Protein AF-A0A5C7Q646-F1 (afdb_monomer)

Solvent-accessible surface area (backbone atoms only — not comparable to full-atom values): 5768 Å² total; per-residue (Å²): 136,84,83,74,83,80,69,63,38,64,39,92,86,77,66,51,76,37,68,73,86,55,80,44,42,91,85,67,54,36,31,75,44,55,24,71,50,44,43,68,48,26,40,46,46,92,85,68,86,47,72,46,76,34,80,94,55,92,49,78,74,57,31,74,38,68,23,46,30,41,69,72,34,79,94,75,52,30,26,38,34,41,61,100,60,38,28,39,28,34,60,68,80,79,120

Foldseek 3Di:
DDDDPQPWDADPVPRDTHRPPDQADPPFRKHKDQLLQKDFAWWADPVRPGTHGCVPPDCVVVNRDIFTWTDPDPVVQWTWTDDPTITIIHGNPPD

Sequence (95 aa):
MSNEPTNNVSCEHCGAIGKPAFRRCPLCHAQEVEGHRLEFIAWIHRDGSGVTPMAGKDTSVIERQVYGLQCLSITQGTWIASAFNSYVVRLKDSA

Secondary structure (DSSP, 8-state):
-------PEEPTTT--EE-TT-SS-TTT--EEEEGGGEEEEEEEPTTSS-EEE-TTS--TTGGGSEEEEEEEETTTTEEEEESSSEEEEEETT--

Mean predicted aligned error: 7.91 Å

Nearest PDB structures (foldseek):
  7mo5-assembly1_B  TM=7.311E-01  e=4.449E+00  Rattus norvegicus
  7r7j-assembly1_A  TM=3.206E-01  e=7.587E-01  Escherichia coli K-12
  2n2e-assembly1_A  TM=2.831E-01  e=3.969E+00  Lactococcus lactis subsp. lactis

pLDDT: mean 84.3, std 15.16, range [39.22, 98.0]

Structure (mmCIF, N/CA/C/O backbone):
data_AF-A0A5C7Q646-F1
#
_entry.id   AF-A0A5C7Q646-F1
#
loop_
_atom_site.group_PDB
_atom_site.id
_atom_site.type_symbol
_atom_site.label_atom_id
_atom_site.label_alt_id
_atom_site.label_comp_id
_atom_site.label_asym_id
_atom_site.label_entity_id
_atom_site.label_seq_id
_atom_site.pdbx_PDB_ins_code
_atom_site.Cartn_x
_atom_site.Cartn_y
_atom_site.Cartn_z
_atom_site.occupancy
_atom_site.B_iso_or_equiv
_atom_site.auth_seq_id
_atom_site.auth_comp_id
_atom_site.auth_asym_id
_atom_site.auth_atom_id
_atom_site.pdbx_PDB_model_num
ATOM 1 N N . MET A 1 1 ? -10.527 2.949 -47.183 1.00 41.25 1 MET A N 1
ATOM 2 C CA . MET A 1 1 ? -10.506 2.143 -45.944 1.00 41.25 1 MET A CA 1
ATOM 3 C C . MET A 1 1 ? -9.235 2.518 -45.205 1.00 41.25 1 MET A C 1
ATOM 5 O O . MET A 1 1 ? -8.159 2.112 -45.616 1.00 41.25 1 MET A O 1
ATOM 9 N N . SER A 1 2 ? -9.338 3.432 -44.246 1.00 39.41 2 SER A N 1
ATOM 10 C CA . SER A 1 2 ? -8.214 3.931 -43.452 1.00 39.41 2 SER A CA 1
ATOM 11 C C . SER A 1 2 ? -7.847 2.893 -42.391 1.00 39.41 2 SER A C 1
ATOM 13 O O . SER A 1 2 ? -8.653 2.5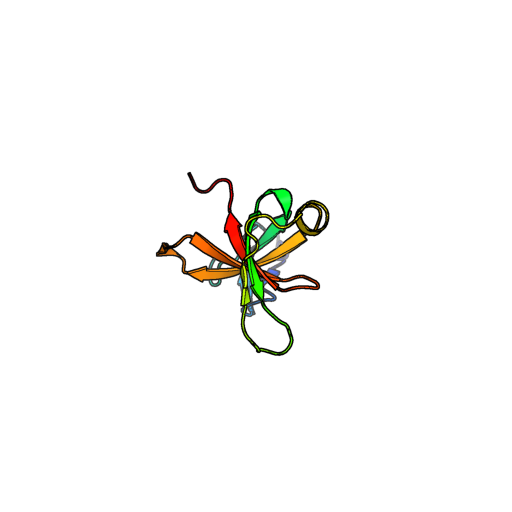97 -41.515 1.00 39.41 2 SER A O 1
ATOM 15 N N . ASN A 1 3 ? -6.643 2.330 -42.490 1.00 49.00 3 ASN A N 1
ATOM 16 C CA . ASN A 1 3 ? -6.052 1.514 -41.435 1.00 49.00 3 ASN A CA 1
ATOM 17 C C . ASN A 1 3 ? -5.580 2.456 -40.319 1.00 49.00 3 ASN A C 1
ATOM 19 O O . ASN A 1 3 ? -4.504 3.043 -40.426 1.00 49.00 3 ASN A O 1
ATOM 23 N N . GLU A 1 4 ? -6.387 2.639 -39.273 1.00 57.34 4 GLU A N 1
ATOM 24 C CA . GLU A 1 4 ? -5.887 3.216 -38.024 1.00 57.34 4 GLU A CA 1
ATOM 25 C C . GLU A 1 4 ? -4.888 2.232 -37.395 1.00 57.34 4 GLU A C 1
ATOM 27 O O . GLU A 1 4 ? -5.208 1.046 -37.261 1.00 57.34 4 GLU A O 1
ATOM 32 N N . PRO A 1 5 ? -3.680 2.670 -37.000 1.00 51.03 5 PRO A N 1
ATOM 33 C CA . PRO A 1 5 ? -2.785 1.825 -36.231 1.00 51.03 5 PRO A CA 1
ATOM 34 C C . PRO A 1 5 ? -3.441 1.565 -34.874 1.00 51.03 5 PRO A C 1
ATOM 36 O O . PRO A 1 5 ? -3.577 2.463 -34.043 1.00 51.03 5 PRO A O 1
A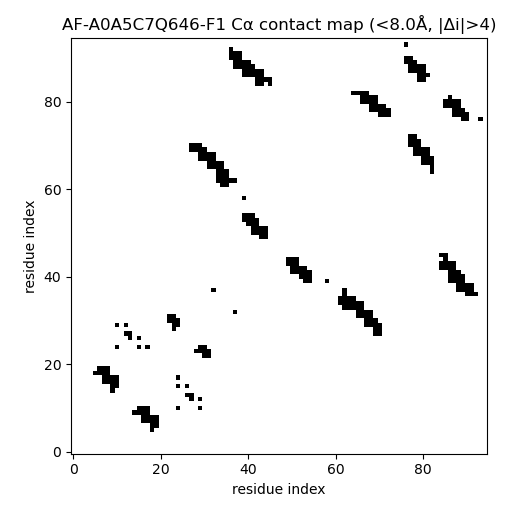TOM 39 N N . THR A 1 6 ? -3.874 0.328 -34.638 1.00 56.34 6 THR A N 1
ATOM 40 C CA . THR A 1 6 ? -4.303 -0.122 -33.315 1.00 56.34 6 THR A CA 1
ATOM 41 C C . THR A 1 6 ? -3.073 -0.161 -32.412 1.00 56.34 6 THR A C 1
ATOM 43 O O . THR A 1 6 ? -2.423 -1.200 -32.289 1.00 56.34 6 THR A O 1
ATOM 46 N N . ASN A 1 7 ? -2.717 0.982 -31.817 1.00 62.06 7 ASN A N 1
ATOM 47 C CA . ASN A 1 7 ? -1.721 1.080 -30.751 1.00 62.06 7 ASN A CA 1
ATOM 48 C C . ASN A 1 7 ? -2.280 0.380 -29.512 1.00 62.06 7 ASN A C 1
ATOM 50 O O . ASN A 1 7 ? -2.809 1.002 -28.593 1.00 62.06 7 ASN A O 1
ATOM 54 N N . ASN A 1 8 ? -2.232 -0.944 -29.538 1.00 67.25 8 ASN A N 1
ATOM 55 C CA . ASN A 1 8 ? -2.580 -1.772 -28.407 1.00 67.25 8 ASN A CA 1
ATOM 56 C C . ASN A 1 8 ? -1.522 -1.575 -27.318 1.00 67.25 8 ASN A C 1
ATOM 58 O O . ASN A 1 8 ? -0.324 -1.605 -27.595 1.00 67.25 8 ASN A O 1
ATOM 62 N N . VAL A 1 9 ? -1.972 -1.390 -26.081 1.00 69.81 9 VAL A N 1
ATOM 63 C CA . VAL A 1 9 ? -1.099 -1.250 -24.914 1.00 69.81 9 VAL A CA 1
ATOM 64 C C . VAL A 1 9 ? -1.138 -2.562 -24.146 1.00 69.81 9 VAL A C 1
ATOM 66 O O . VAL A 1 9 ? -2.214 -3.094 -23.864 1.00 69.81 9 VAL A O 1
ATOM 69 N N . SER A 1 10 ? 0.040 -3.098 -23.835 1.00 74.94 10 SER A N 1
ATOM 70 C CA . SER A 1 10 ? 0.173 -4.266 -22.968 1.00 74.94 10 SER A CA 1
ATOM 71 C C . SER A 1 10 ? 0.184 -3.820 -21.512 1.00 74.94 10 SER A C 1
ATOM 73 O O . SER A 1 10 ? 0.914 -2.903 -21.145 1.00 74.94 10 SER A O 1
ATOM 75 N N . CYS A 1 11 ? -0.596 -4.481 -20.664 1.00 73.62 11 CYS A N 1
ATOM 76 C CA . CYS A 1 11 ? -0.485 -4.323 -19.223 1.00 73.62 11 CYS A CA 1
ATOM 77 C C . CYS A 1 11 ? 0.823 -4.958 -18.741 1.00 73.62 11 CYS A C 1
ATOM 79 O O . CYS A 1 11 ? 0.988 -6.173 -18.842 1.00 73.62 11 CYS A O 1
ATOM 81 N N . GLU A 1 12 ? 1.717 -4.164 -18.158 1.00 74.38 12 GLU A N 1
ATOM 82 C CA . GLU A 1 12 ? 3.012 -4.642 -17.649 1.00 74.38 12 GLU A CA 1
ATOM 83 C C . GLU A 1 12 ? 2.876 -5.659 -16.505 1.00 74.38 12 GLU A C 1
ATOM 85 O O . GLU A 1 12 ? 3.782 -6.449 -16.261 1.00 74.38 12 GLU A O 1
ATOM 90 N N . HIS A 1 13 ? 1.716 -5.694 -15.842 1.00 73.94 13 HIS A N 1
ATOM 91 C CA . HIS A 1 13 ? 1.466 -6.589 -14.713 1.00 73.94 13 HIS A CA 1
ATOM 92 C C . HIS A 1 13 ? 1.006 -7.997 -15.111 1.00 73.94 13 HIS A C 1
ATOM 94 O O . HIS A 1 13 ? 1.311 -8.969 -14.429 1.00 73.94 13 HIS A O 1
ATOM 100 N N . CYS A 1 14 ? 0.214 -8.128 -16.180 1.00 76.31 14 CYS A N 1
ATOM 101 C CA . CYS A 1 14 ? -0.398 -9.413 -16.559 1.00 76.31 14 CYS A CA 1
ATOM 102 C C . CYS A 1 14 ? -0.273 -9.772 -18.045 1.00 76.31 14 CYS A C 1
ATOM 104 O O . CYS A 1 14 ? -0.796 -10.801 -18.463 1.00 76.31 14 CYS A O 1
ATOM 106 N N . GLY A 1 15 ? 0.367 -8.926 -18.857 1.00 79.00 15 GLY A N 1
ATOM 107 C CA . GLY A 1 15 ? 0.522 -9.136 -20.299 1.00 79.00 15 GLY A CA 1
ATOM 108 C C . GLY A 1 15 ? -0.764 -8.965 -21.113 1.00 79.00 15 GLY A C 1
ATOM 109 O O . GLY A 1 15 ? -0.774 -9.239 -22.310 1.00 79.00 15 GLY A O 1
ATOM 110 N N . ALA A 1 16 ? -1.864 -8.528 -20.490 1.00 79.44 16 ALA A N 1
ATOM 111 C CA . ALA A 1 16 ? -3.122 -8.294 -21.186 1.00 79.44 16 ALA A CA 1
ATOM 112 C C . ALA A 1 16 ? -2.976 -7.190 -22.239 1.00 79.44 16 ALA A C 1
ATOM 114 O O . ALA A 1 16 ? -2.576 -6.073 -21.916 1.00 79.44 16 ALA A O 1
ATOM 115 N N . ILE A 1 17 ? -3.371 -7.490 -23.474 1.00 77.81 17 ILE A N 1
ATOM 116 C CA . ILE A 1 17 ? -3.373 -6.539 -24.585 1.00 77.81 17 ILE A CA 1
ATOM 117 C C . ILE A 1 17 ? -4.731 -5.832 -24.611 1.00 77.81 17 ILE A C 1
ATOM 119 O O . ILE A 1 17 ? -5.768 -6.472 -24.792 1.00 77.81 17 ILE A O 1
ATOM 123 N N . GLY A 1 18 ? -4.736 -4.514 -24.413 1.00 68.50 18 GLY A N 1
ATOM 124 C CA . GLY A 1 18 ? -5.949 -3.701 -24.362 1.00 68.50 18 GLY A CA 1
ATOM 125 C C . GLY A 1 18 ? -5.865 -2.442 -25.219 1.00 68.50 18 GLY A C 1
ATOM 126 O O . GLY A 1 18 ? -4.794 -2.014 -25.649 1.00 68.50 18 GLY A O 1
ATOM 127 N N . LYS A 1 19 ? -7.024 -1.820 -25.457 1.00 66.56 19 LYS A N 1
ATOM 128 C CA . LYS A 1 19 ? -7.078 -0.480 -26.053 1.00 66.56 19 LYS A CA 1
ATOM 129 C C . LYS A 1 19 ? -6.532 0.551 -25.045 1.00 66.56 19 LYS A C 1
ATOM 131 O O . LYS A 1 19 ? -6.839 0.427 -23.859 1.00 66.56 19 LYS A O 1
ATOM 136 N N . PRO A 1 20 ? -5.832 1.610 -25.490 1.00 59.75 20 PRO A N 1
ATOM 137 C CA . PRO A 1 20 ? -5.224 2.629 -24.619 1.00 59.75 20 PRO A CA 1
ATOM 138 C C . PRO A 1 20 ? -6.235 3.448 -23.797 1.00 59.75 20 PRO A C 1
ATOM 140 O O . PRO A 1 20 ? -5.849 4.233 -22.940 1.00 59.75 20 PRO A O 1
ATOM 143 N N . ALA A 1 21 ? -7.538 3.281 -24.040 1.00 59.59 21 ALA A N 1
ATOM 144 C CA . ALA A 1 21 ? -8.596 4.036 -23.374 1.00 59.59 21 ALA A CA 1
ATOM 145 C C . ALA A 1 21 ? -8.781 3.694 -21.880 1.00 59.59 21 ALA A C 1
ATOM 147 O O . ALA A 1 21 ? -9.461 4.432 -21.166 1.00 59.59 21 ALA A O 1
ATOM 148 N N . PHE A 1 22 ? -8.216 2.587 -21.388 1.00 58.16 22 PHE A N 1
ATOM 149 C CA . PHE A 1 22 ? -8.448 2.134 -20.018 1.00 58.16 22 PHE A CA 1
ATOM 150 C C . PHE A 1 22 ? -7.335 2.590 -19.063 1.00 58.16 22 PHE A C 1
ATOM 152 O O . PHE A 1 22 ? -6.205 2.127 -19.158 1.00 58.16 22 PHE A O 1
ATOM 159 N N . ARG A 1 23 ? -7.681 3.431 -18.071 1.00 67.88 23 ARG A N 1
ATOM 160 C CA . ARG A 1 23 ? -6.788 3.808 -16.9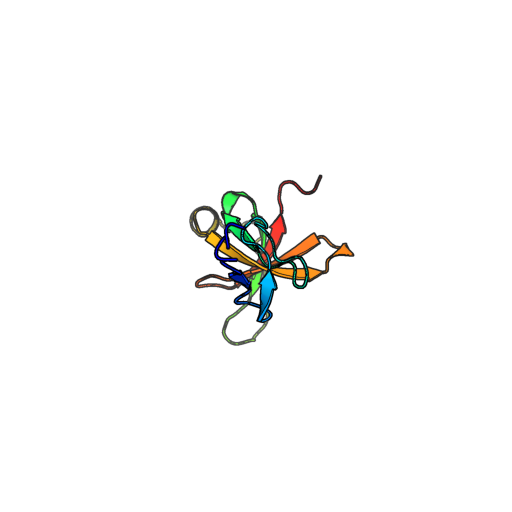47 1.00 67.88 23 ARG A CA 1
ATOM 161 C C . ARG A 1 23 ? -6.489 2.654 -15.972 1.00 67.88 23 ARG A C 1
ATOM 163 O O . ARG A 1 23 ? -5.639 2.787 -15.101 1.00 67.88 23 ARG A O 1
ATOM 170 N N . ARG A 1 24 ? -7.224 1.545 -16.092 1.00 76.56 24 ARG A N 1
ATOM 171 C CA . ARG A 1 24 ? -7.147 0.352 -15.240 1.00 76.56 24 ARG A CA 1
ATOM 172 C C . ARG A 1 24 ? -7.207 -0.886 -16.121 1.00 76.56 24 ARG A C 1
ATOM 174 O O . ARG A 1 24 ? -8.075 -0.973 -16.986 1.00 76.56 24 ARG A O 1
ATOM 181 N N . CYS A 1 25 ? -6.340 -1.865 -15.881 1.00 77.56 25 CYS A N 1
ATOM 182 C CA . CYS A 1 25 ? -6.384 -3.124 -16.616 1.00 77.56 25 CYS A CA 1
ATOM 183 C C . CYS A 1 25 ? -7.724 -3.848 -16.358 1.00 77.56 25 CYS A C 1
ATOM 185 O O . CYS A 1 25 ? -8.085 -4.059 -15.199 1.00 77.56 25 CYS A O 1
ATOM 187 N N . PRO A 1 26 ? -8.469 -4.272 -17.391 1.00 75.38 26 PRO A N 1
ATOM 188 C CA . PRO A 1 26 ? -9.746 -4.959 -17.194 1.00 75.38 26 PRO A CA 1
ATOM 189 C C . PRO A 1 26 ? -9.593 -6.380 -16.630 1.00 75.38 26 PRO A C 1
ATOM 191 O O . PRO A 1 26 ? -10.552 -6.906 -16.080 1.00 75.38 26 PRO A O 1
ATOM 194 N N . LEU A 1 27 ? -8.407 -6.991 -16.753 1.00 80.06 27 LEU A N 1
ATOM 195 C CA . LEU A 1 27 ? -8.141 -8.362 -16.304 1.00 80.06 27 LEU A CA 1
ATOM 196 C C . LEU A 1 27 ? -7.573 -8.418 -14.884 1.00 80.06 27 LEU A C 1
ATOM 198 O O . LEU A 1 27 ? -8.166 -9.032 -14.005 1.00 80.06 27 LEU A O 1
ATOM 202 N N . CYS A 1 28 ? -6.430 -7.773 -14.644 1.00 76.31 28 CYS A N 1
ATOM 203 C CA . CYS A 1 28 ? -5.770 -7.811 -13.334 1.00 76.31 28 CYS A CA 1
ATOM 204 C C . CYS A 1 28 ? -6.072 -6.592 -12.462 1.00 76.31 28 CYS A C 1
ATOM 206 O O . CYS A 1 28 ? -5.586 -6.503 -11.335 1.00 76.31 28 CYS A O 1
ATOM 208 N N . HIS A 1 29 ? -6.837 -5.631 -12.987 1.00 78.56 29 HIS A N 1
ATOM 209 C CA . HIS A 1 29 ? -7.193 -4.407 -12.285 1.00 78.56 29 HIS A CA 1
ATOM 210 C C . HIS A 1 29 ? -6.024 -3.505 -11.884 1.00 78.56 29 HIS A C 1
ATOM 212 O O . HIS A 1 29 ? -6.256 -2.546 -11.149 1.00 78.56 29 HIS A O 1
ATOM 218 N N . ALA A 1 30 ? -4.823 -3.757 -12.413 1.00 81.06 30 ALA A N 1
ATOM 219 C CA . ALA A 1 30 ? -3.671 -2.899 -12.197 1.00 81.06 30 ALA A CA 1
ATOM 220 C C . ALA A 1 30 ? -3.938 -1.472 -12.690 1.00 81.06 30 ALA A C 1
ATOM 222 O O . ALA A 1 30 ? -4.538 -1.276 -13.753 1.00 81.06 30 ALA A O 1
ATOM 223 N N . GLN A 1 31 ? -3.522 -0.494 -11.895 1.00 88.06 31 GLN A N 1
ATOM 224 C CA . GLN A 1 31 ? -3.666 0.935 -12.173 1.00 88.06 31 GLN A CA 1
ATOM 225 C C . GLN A 1 31 ? -2.606 1.722 -11.405 1.00 88.06 31 GLN A C 1
ATOM 227 O O . GLN A 1 31 ? -2.154 1.272 -10.355 1.00 88.06 31 GLN A O 1
ATOM 232 N N . GLU A 1 32 ? -2.258 2.906 -11.893 1.00 90.50 32 GLU A N 1
ATOM 233 C CA . GLU A 1 32 ? -1.417 3.851 -11.158 1.00 90.50 32 GLU A CA 1
ATOM 234 C C . GLU A 1 32 ? -2.281 4.841 -10.376 1.00 90.50 32 GLU A C 1
ATOM 236 O O . GLU A 1 32 ? -3.278 5.359 -10.891 1.00 90.50 32 GLU A O 1
ATOM 241 N N . VAL A 1 33 ? -1.920 5.098 -9.118 1.00 92.12 33 VAL A N 1
ATOM 242 C CA . VAL A 1 33 ? -2.665 5.996 -8.228 1.00 92.12 33 VAL A CA 1
ATOM 243 C C . VAL A 1 33 ? -1.705 6.846 -7.400 1.00 92.12 33 VAL A C 1
ATOM 245 O O . VAL A 1 33 ? -0.708 6.351 -6.880 1.00 92.12 33 VAL A O 1
ATOM 248 N N . GLU A 1 34 ? -2.023 8.133 -7.259 1.00 94.31 34 GLU A N 1
ATOM 249 C CA . GLU A 1 34 ? -1.304 9.042 -6.364 1.00 94.31 34 GLU A CA 1
ATOM 250 C C . GLU A 1 34 ? -1.558 8.693 -4.891 1.00 94.31 34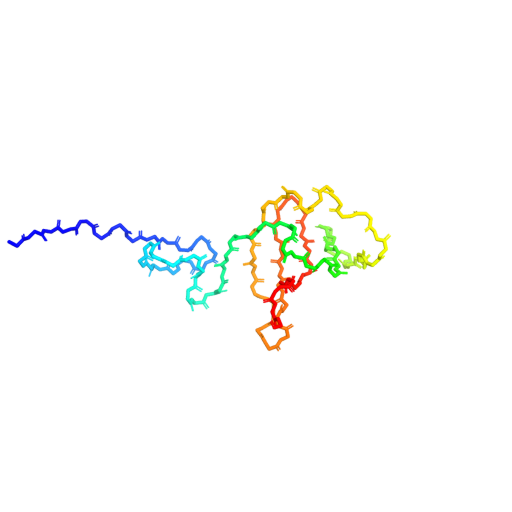 GLU A C 1
ATOM 252 O O . GLU A 1 34 ? -2.697 8.460 -4.479 1.00 94.31 34 GLU A O 1
ATOM 257 N N . GLY A 1 35 ? -0.501 8.703 -4.082 1.00 95.38 35 GLY A N 1
ATOM 258 C CA . GLY A 1 35 ? -0.508 8.264 -2.690 1.00 95.38 35 GLY A CA 1
ATOM 259 C C . GLY A 1 35 ? -1.514 9.008 -1.818 1.00 95.38 35 GLY A C 1
ATOM 260 O O . GLY A 1 35 ? -2.115 8.407 -0.935 1.00 95.38 35 GLY A O 1
ATOM 261 N N . HIS A 1 36 ? -1.779 10.286 -2.093 1.00 95.31 36 HIS A N 1
ATOM 262 C CA . HIS A 1 36 ? -2.743 11.084 -1.338 1.00 95.31 36 HIS A CA 1
ATOM 263 C C . HIS A 1 36 ? -4.176 10.533 -1.440 1.00 95.31 36 HIS A C 1
ATOM 265 O O . HIS A 1 36 ? -4.993 10.814 -0.565 1.00 95.31 36 HIS A O 1
ATOM 271 N N . ARG A 1 37 ? -4.468 9.706 -2.456 1.00 95.25 37 ARG A N 1
ATOM 272 C CA . ARG A 1 37 ? -5.748 9.006 -2.664 1.00 95.25 37 ARG A CA 1
ATOM 273 C C . ARG A 1 37 ? -5.808 7.637 -1.975 1.00 95.25 37 ARG A C 1
ATOM 275 O O . ARG A 1 37 ? -6.815 6.938 -2.098 1.00 95.25 37 ARG A O 1
ATOM 282 N N . LEU A 1 38 ? -4.744 7.234 -1.278 1.00 95.69 38 LEU A N 1
ATOM 283 C CA . LEU A 1 38 ? -4.605 5.928 -0.638 1.00 95.69 38 LEU A CA 1
ATOM 284 C C . LEU A 1 38 ? -4.692 6.045 0.883 1.00 95.69 38 LEU A C 1
ATOM 286 O O . LEU A 1 38 ? -4.030 6.872 1.503 1.00 95.69 38 LEU A O 1
ATOM 290 N N . GLU A 1 39 ? -5.485 5.175 1.493 1.00 96.06 39 GLU A N 1
ATOM 291 C CA . GLU A 1 39 ? -5.442 4.895 2.923 1.00 96.06 39 GLU A CA 1
ATOM 292 C C . GLU A 1 39 ? -4.378 3.819 3.170 1.00 96.06 39 GLU A C 1
ATOM 294 O O . GLU A 1 39 ? -4.542 2.670 2.753 1.00 96.06 39 GLU A O 1
ATOM 299 N N . PHE A 1 40 ? -3.276 4.184 3.830 1.00 96.69 40 PHE A N 1
ATOM 300 C CA . PHE A 1 40 ? -2.182 3.262 4.137 1.00 96.69 40 PHE A CA 1
ATOM 301 C C . PHE A 1 40 ? -2.493 2.441 5.392 1.00 96.69 40 PHE A C 1
ATOM 303 O O . PHE A 1 40 ? -2.581 2.986 6.490 1.00 96.69 40 PHE A O 1
ATOM 310 N N . ILE A 1 41 ? -2.611 1.120 5.237 1.00 97.12 41 ILE A N 1
ATOM 311 C CA . ILE A 1 41 ? -2.968 0.193 6.322 1.00 97.12 41 ILE A CA 1
ATOM 312 C C . ILE A 1 41 ? -1.709 -0.406 6.951 1.00 97.12 41 ILE A C 1
ATOM 314 O O . ILE A 1 41 ? -1.534 -0.363 8.170 1.00 97.12 41 ILE A O 1
ATOM 318 N N . ALA A 1 42 ? -0.815 -0.959 6.128 1.00 98.00 42 ALA A N 1
ATOM 319 C CA . ALA A 1 42 ? 0.403 -1.609 6.603 1.00 98.00 42 ALA A CA 1
ATOM 320 C C . ALA A 1 42 ? 1.553 -1.485 5.598 1.00 98.00 42 ALA A C 1
ATOM 322 O O . ALA A 1 42 ? 1.340 -1.560 4.390 1.00 98.00 42 ALA A O 1
ATOM 323 N N . TRP A 1 43 ? 2.777 -1.326 6.092 1.00 97.62 43 TRP A N 1
ATOM 324 C CA . TRP A 1 43 ? 4.004 -1.415 5.307 1.00 97.62 43 TRP A CA 1
ATOM 325 C C . TRP A 1 43 ? 4.475 -2.865 5.237 1.00 97.62 43 TRP A C 1
ATOM 327 O O . TRP A 1 43 ? 4.564 -3.531 6.265 1.00 97.62 43 TRP A O 1
ATOM 337 N N . ILE A 1 44 ? 4.781 -3.348 4.036 1.00 97.56 44 ILE A N 1
ATOM 338 C CA . ILE A 1 44 ? 5.277 -4.702 3.789 1.00 97.56 44 ILE A CA 1
ATOM 339 C C . ILE A 1 44 ? 6.801 -4.683 3.832 1.00 97.56 44 ILE A C 1
ATOM 341 O O . ILE A 1 44 ? 7.445 -3.955 3.068 1.00 97.56 44 ILE A O 1
ATOM 345 N N . HIS A 1 45 ? 7.385 -5.489 4.716 1.00 96.75 45 HIS A N 1
ATOM 346 C CA . HIS A 1 45 ? 8.833 -5.557 4.849 1.00 96.75 45 HIS A CA 1
ATOM 347 C C . HIS A 1 45 ? 9.451 -6.257 3.639 1.00 96.75 45 HIS A C 1
ATOM 349 O O . HIS A 1 45 ? 9.010 -7.324 3.211 1.00 96.75 45 HIS A O 1
ATOM 355 N N . ARG A 1 46 ? 10.513 -5.661 3.094 1.00 92.94 46 ARG A N 1
ATOM 356 C CA . ARG A 1 46 ? 11.201 -6.178 1.901 1.00 92.94 46 ARG A CA 1
ATOM 357 C C . ARG A 1 46 ? 11.981 -7.469 2.155 1.00 92.94 46 ARG A C 1
ATOM 359 O O . ARG A 1 46 ? 12.319 -8.157 1.200 1.00 92.94 46 ARG A O 1
ATOM 366 N N . ASP A 1 47 ? 12.273 -7.774 3.415 1.00 94.81 47 ASP A N 1
ATOM 367 C CA . ASP A 1 47 ? 12.951 -9.000 3.845 1.00 94.81 47 ASP A CA 1
ATOM 368 C C . ASP A 1 47 ? 11.990 -10.189 4.028 1.00 94.81 47 ASP A C 1
ATOM 370 O O . ASP A 1 47 ? 12.429 -11.292 4.340 1.00 94.81 47 ASP A O 1
ATOM 374 N N . GLY A 1 48 ? 10.681 -9.976 3.840 1.00 93.50 48 GLY A N 1
ATOM 375 C CA . GLY A 1 48 ? 9.659 -11.007 4.007 1.00 93.50 48 GLY A CA 1
ATOM 376 C C . GLY A 1 48 ? 9.287 -11.309 5.462 1.00 93.50 48 GLY A C 1
ATOM 377 O O . GLY A 1 48 ? 8.497 -12.220 5.696 1.00 93.50 48 GLY A O 1
ATOM 378 N N . SER A 1 49 ? 9.793 -10.552 6.441 1.00 96.25 49 SER A N 1
ATOM 379 C CA . SER A 1 49 ? 9.513 -10.776 7.870 1.00 96.25 49 SER A CA 1
ATOM 380 C C . SER A 1 49 ? 8.074 -10.449 8.293 1.00 96.25 49 SER A C 1
ATOM 382 O O . SER A 1 49 ? 7.668 -10.790 9.403 1.00 96.25 49 SER A O 1
ATOM 384 N N . GLY A 1 50 ? 7.287 -9.806 7.423 1.00 96.31 50 GLY A N 1
ATOM 385 C CA . GLY A 1 50 ? 5.873 -9.524 7.651 1.00 96.31 50 GLY A CA 1
ATOM 386 C C . GLY A 1 50 ? 5.489 -8.088 7.311 1.00 96.31 50 GLY A C 1
ATOM 387 O O . GLY A 1 50 ? 5.916 -7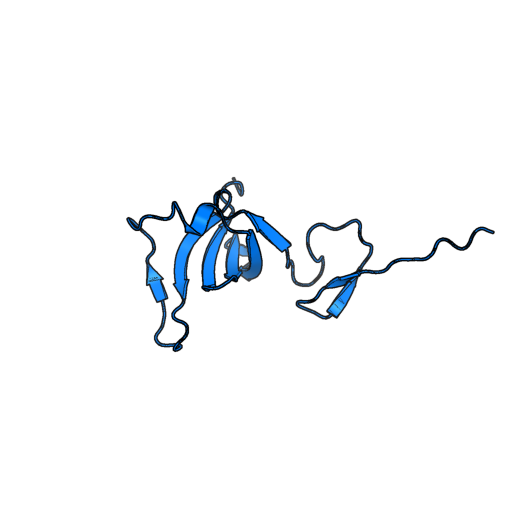.540 6.291 1.00 96.31 50 GLY A O 1
ATOM 388 N N . VAL A 1 51 ? 4.634 -7.500 8.152 1.00 97.75 51 VAL A N 1
ATOM 389 C CA . VAL A 1 51 ? 4.085 -6.155 7.948 1.00 97.75 51 VAL A CA 1
ATOM 390 C C . VAL A 1 51 ? 4.106 -5.318 9.228 1.00 97.75 51 VAL A C 1
ATOM 392 O O . VAL A 1 51 ? 3.907 -5.842 10.323 1.00 97.75 51 VAL A O 1
ATOM 395 N N . THR A 1 52 ? 4.273 -4.003 9.081 1.00 97.56 52 THR A N 1
ATOM 396 C CA . THR A 1 52 ? 4.126 -3.018 10.164 1.00 97.56 52 THR A CA 1
ATOM 397 C C . THR A 1 52 ? 2.862 -2.178 9.950 1.00 97.56 52 THR A C 1
ATOM 399 O O . THR A 1 52 ? 2.724 -1.577 8.883 1.00 97.56 52 THR A O 1
ATOM 402 N N . PRO A 1 53 ? 1.950 -2.070 10.936 1.00 97.94 53 PRO A N 1
ATOM 403 C CA . PRO A 1 53 ? 0.792 -1.180 10.847 1.00 97.94 53 PRO A CA 1
ATOM 404 C C . PRO A 1 53 ? 1.189 0.291 10.649 1.00 97.94 53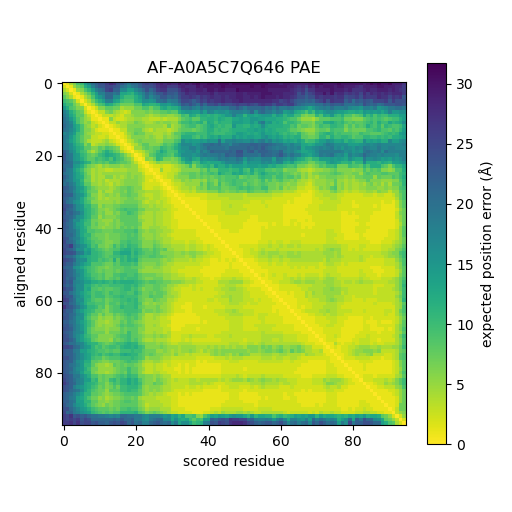 PRO A C 1
ATOM 406 O O . PRO A 1 53 ? 2.110 0.791 11.297 1.00 97.94 53 PRO A O 1
ATOM 409 N N . MET A 1 54 ? 0.458 0.998 9.785 1.00 96.50 54 MET A N 1
ATOM 410 C CA . MET A 1 54 ? 0.704 2.413 9.463 1.00 96.50 54 MET A CA 1
ATOM 411 C C . MET A 1 54 ? -0.122 3.391 10.312 1.00 96.50 54 MET A C 1
ATOM 413 O O . MET A 1 54 ? 0.084 4.600 10.226 1.00 96.50 54 MET A O 1
ATOM 417 N N . ALA A 1 55 ? -1.026 2.893 11.163 1.00 93.94 55 ALA A N 1
ATOM 418 C CA . ALA A 1 55 ? -1.816 3.725 12.067 1.00 93.94 55 ALA A CA 1
ATOM 419 C C . ALA A 1 55 ? -0.911 4.605 12.953 1.00 93.94 55 ALA A C 1
ATOM 421 O O . ALA A 1 55 ? -0.003 4.112 13.624 1.00 93.94 55 ALA A O 1
ATOM 422 N N . GLY A 1 56 ? -1.153 5.918 12.937 1.00 91.94 56 GLY A N 1
ATOM 423 C CA . GLY A 1 56 ? -0.372 6.898 13.701 1.00 91.94 56 GLY A CA 1
ATOM 424 C C . GLY A 1 56 ? 1.036 7.180 13.159 1.00 91.94 56 GLY A C 1
ATOM 425 O O . GLY A 1 56 ? 1.803 7.877 13.820 1.00 91.94 56 GLY A O 1
ATOM 426 N N . LYS A 1 57 ? 1.405 6.655 11.983 1.00 93.56 57 LYS A N 1
ATOM 427 C CA . LYS A 1 57 ? 2.657 7.006 11.298 1.00 93.56 57 LYS A CA 1
ATOM 428 C C . LYS A 1 57 ? 2.456 8.247 10.430 1.00 93.56 57 LYS A C 1
ATOM 430 O O . LYS A 1 57 ? 1.394 8.429 9.842 1.00 93.56 57 LYS A O 1
ATOM 435 N N . ASP A 1 58 ? 3.494 9.075 10.323 1.00 92.62 58 ASP A N 1
ATOM 436 C CA . ASP A 1 58 ? 3.509 10.167 9.349 1.00 92.62 58 ASP A CA 1
ATOM 437 C C . ASP A 1 58 ? 3.587 9.588 7.930 1.00 92.62 58 ASP A C 1
ATOM 439 O O . ASP A 1 58 ? 4.496 8.821 7.601 1.00 92.62 58 ASP A O 1
ATOM 443 N N . THR A 1 59 ? 2.608 9.941 7.104 1.00 93.44 59 THR A N 1
ATOM 444 C CA . THR A 1 59 ? 2.484 9.490 5.716 1.00 93.44 59 THR A CA 1
ATOM 445 C C . THR A 1 59 ? 2.746 10.607 4.705 1.00 93.44 59 THR A C 1
ATOM 447 O O . THR A 1 59 ? 2.731 10.353 3.503 1.00 93.44 59 THR A O 1
ATOM 450 N N . SER A 1 60 ? 3.081 11.820 5.153 1.00 93.38 60 SER A N 1
ATOM 451 C CA . SER A 1 60 ? 3.232 13.011 4.304 1.00 93.38 60 SER A CA 1
ATOM 452 C C . SER A 1 60 ? 4.194 12.826 3.123 1.00 93.38 60 SER A C 1
ATOM 454 O O . SER A 1 60 ? 3.973 13.367 2.038 1.00 93.38 60 SER A O 1
ATOM 456 N N . VAL A 1 61 ? 5.259 12.042 3.315 1.00 92.25 61 VAL A N 1
ATOM 457 C CA . VAL A 1 61 ? 6.242 11.722 2.270 1.00 92.25 61 VAL A CA 1
ATOM 458 C C . VAL A 1 61 ? 5.692 10.717 1.259 1.00 92.25 61 VAL A C 1
ATOM 460 O O . VAL A 1 61 ? 5.923 10.865 0.059 1.00 92.25 61 VAL A O 1
ATOM 463 N N . ILE A 1 62 ? 4.978 9.692 1.725 1.00 94.31 62 ILE A N 1
ATOM 464 C CA . ILE A 1 62 ? 4.478 8.608 0.868 1.00 94.31 62 ILE A CA 1
ATOM 465 C C . ILE A 1 62 ? 3.197 9.012 0.130 1.00 94.31 62 ILE A C 1
ATOM 467 O O . ILE A 1 62 ? 2.976 8.581 -0.995 1.00 94.31 62 ILE A O 1
ATOM 471 N N . GLU A 1 63 ? 2.408 9.941 0.669 1.00 94.06 63 GLU A N 1
ATOM 472 C CA . GLU A 1 63 ? 1.233 10.492 -0.016 1.00 94.06 63 GLU A CA 1
ATOM 473 C C . GLU A 1 63 ? 1.579 11.290 -1.291 1.00 94.06 63 GLU A C 1
ATOM 475 O O . GLU A 1 63 ? 0.730 11.474 -2.159 1.00 94.06 63 GLU A O 1
ATOM 480 N N . ARG A 1 64 ? 2.832 11.730 -1.458 1.00 94.12 64 ARG A N 1
ATOM 481 C CA . ARG A 1 64 ? 3.287 12.485 -2.643 1.00 94.12 64 ARG A CA 1
ATOM 482 C C . ARG A 1 64 ? 3.787 11.602 -3.792 1.00 94.12 64 ARG A C 1
ATOM 484 O O . ARG A 1 64 ? 4.227 12.131 -4.808 1.00 94.12 64 ARG A O 1
ATOM 491 N N . GLN A 1 65 ? 3.785 10.281 -3.624 1.00 94.75 65 GLN A N 1
ATOM 492 C CA . GLN A 1 65 ? 4.313 9.334 -4.611 1.00 94.75 65 GLN A CA 1
ATOM 493 C C . GLN A 1 65 ? 3.202 8.768 -5.501 1.00 94.75 65 GLN A C 1
ATOM 495 O O . GLN A 1 65 ? 2.034 8.782 -5.127 1.00 94.75 65 GLN A O 1
ATOM 500 N N . VAL A 1 66 ? 3.568 8.238 -6.669 1.00 93.62 66 VAL A N 1
ATOM 501 C CA . VAL A 1 66 ? 2.671 7.437 -7.517 1.00 93.62 66 VAL A CA 1
ATOM 502 C C . VAL A 1 66 ? 2.960 5.961 -7.264 1.00 93.62 66 VAL A C 1
ATOM 504 O O . VAL A 1 66 ? 4.121 5.559 -7.195 1.00 93.62 66 VAL A O 1
ATOM 507 N N . TYR A 1 67 ? 1.905 5.163 -7.122 1.00 94.69 67 TYR A N 1
ATOM 508 C CA . TYR A 1 67 ? 1.990 3.730 -6.861 1.00 94.69 67 TYR A CA 1
ATOM 509 C C . TYR A 1 67 ? 1.320 2.930 -7.964 1.00 94.69 67 TYR A C 1
ATOM 511 O O . TYR A 1 67 ? 0.195 3.240 -8.357 1.00 94.69 67 TYR A O 1
ATOM 519 N N . GLY A 1 68 ? 1.960 1.834 -8.369 1.00 92.69 68 GLY A N 1
ATOM 520 C CA . GLY A 1 68 ? 1.273 0.756 -9.066 1.00 92.69 68 GLY A CA 1
ATOM 521 C C . GLY A 1 68 ? 0.431 -0.030 -8.065 1.00 92.69 68 GLY A C 1
ATOM 522 O O . GLY A 1 68 ? 0.959 -0.546 -7.079 1.00 92.69 68 GLY A O 1
ATOM 523 N N . LEU A 1 69 ? -0.878 -0.103 -8.288 1.00 92.94 69 LEU A N 1
ATOM 524 C CA . LEU A 1 69 ? -1.785 -0.893 -7.466 1.00 92.94 69 LEU A CA 1
ATOM 525 C C . LEU A 1 69 ? -1.986 -2.276 -8.072 1.00 92.94 69 LEU A C 1
ATOM 527 O O . LEU A 1 69 ? -2.453 -2.398 -9.201 1.00 92.94 69 LEU A O 1
ATOM 531 N N . GLN A 1 70 ? -1.738 -3.313 -7.283 1.00 90.69 70 GLN A N 1
ATOM 532 C CA . GLN A 1 70 ? -2.138 -4.682 -7.578 1.00 90.69 70 GLN A CA 1
ATOM 533 C C . GLN A 1 70 ? -3.296 -5.084 -6.666 1.00 90.69 70 GLN A C 1
ATOM 535 O O . GLN A 1 70 ? -3.268 -4.843 -5.460 1.00 90.69 70 GLN A O 1
ATOM 540 N N . CYS A 1 71 ? -4.334 -5.700 -7.231 1.00 90.06 71 CYS A N 1
ATOM 541 C CA . CYS A 1 71 ? -5.470 -6.136 -6.430 1.00 90.06 71 CYS A CA 1
ATOM 542 C C . CYS A 1 71 ? -5.054 -7.265 -5.477 1.00 90.06 71 CYS A C 1
ATOM 544 O O . CYS A 1 71 ? -4.553 -8.296 -5.923 1.00 90.06 71 CYS A O 1
ATOM 546 N N . LEU A 1 72 ? -5.282 -7.063 -4.175 1.00 91.44 72 LEU A N 1
ATOM 547 C CA . LEU A 1 72 ? -5.129 -8.101 -3.156 1.00 91.44 72 LEU A CA 1
ATOM 548 C C . LEU A 1 72 ? -6.472 -8.785 -2.880 1.00 91.44 72 LEU A C 1
ATOM 550 O O . LEU A 1 72 ? -6.546 -10.006 -2.789 1.00 91.44 72 LEU A O 1
ATOM 554 N N . SER A 1 73 ? -7.541 -7.997 -2.740 1.00 89.69 73 SER A N 1
ATOM 555 C CA . SER A 1 73 ? -8.898 -8.498 -2.531 1.00 89.69 73 SER A CA 1
ATOM 556 C C . SER A 1 73 ? -9.924 -7.532 -3.109 1.00 89.69 73 SER A C 1
ATOM 558 O O . SER A 1 73 ? -10.061 -6.403 -2.638 1.00 89.69 73 SER A O 1
ATOM 560 N N . ILE A 1 74 ? -10.677 -7.997 -4.110 1.00 81.44 74 ILE A N 1
ATOM 561 C CA . ILE A 1 74 ? -11.733 -7.205 -4.755 1.00 81.44 74 ILE A CA 1
ATOM 562 C C . ILE A 1 74 ? -12.868 -6.927 -3.766 1.00 81.44 74 ILE A C 1
ATOM 564 O O . ILE A 1 74 ? -13.307 -5.789 -3.643 1.00 81.44 74 ILE A O 1
ATOM 568 N N . THR A 1 75 ? -13.320 -7.949 -3.033 1.00 86.62 75 THR A N 1
ATOM 569 C CA . THR A 1 75 ? -14.476 -7.845 -2.125 1.00 86.62 75 THR A CA 1
ATOM 570 C C . THR A 1 75 ? -14.221 -6.923 -0.939 1.00 86.62 75 THR A C 1
ATOM 572 O O . THR A 1 75 ? -15.159 -6.339 -0.412 1.0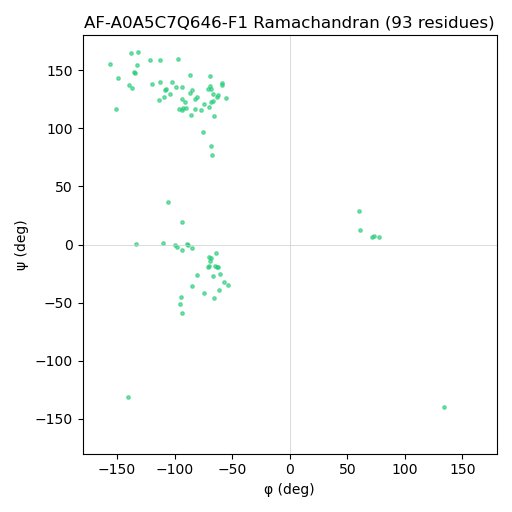0 86.62 75 THR A O 1
ATOM 575 N N . GLN A 1 76 ? -12.960 -6.783 -0.525 1.00 87.31 76 GLN A N 1
ATOM 576 C CA . GLN A 1 76 ? -12.555 -5.910 0.578 1.00 87.31 76 GLN A CA 1
ATOM 577 C C . GLN A 1 76 ? -11.982 -4.568 0.105 1.00 87.31 76 GLN A C 1
ATOM 579 O O . GLN A 1 76 ? -11.582 -3.752 0.937 1.00 87.31 76 GLN A O 1
ATOM 584 N N . GLY A 1 77 ? -11.914 -4.350 -1.215 1.00 89.81 77 GLY A N 1
ATOM 585 C CA . GLY A 1 77 ? -11.344 -3.142 -1.808 1.00 89.81 77 GLY A CA 1
ATOM 586 C C . GLY A 1 77 ? -9.875 -2.916 -1.445 1.00 89.81 77 GLY A C 1
ATOM 587 O O . GLY A 1 77 ? -9.439 -1.769 -1.367 1.00 89.81 77 GLY A O 1
ATOM 588 N N . THR A 1 78 ? -9.120 -3.988 -1.194 1.00 94.50 78 THR A N 1
ATOM 589 C CA . THR A 1 78 ? -7.747 -3.916 -0.681 1.00 94.50 78 THR A CA 1
ATOM 590 C C . THR A 1 78 ? -6.733 -4.158 -1.792 1.00 94.50 78 THR A C 1
ATOM 592 O O . THR A 1 78 ? -6.895 -5.053 -2.630 1.00 94.50 78 THR A O 1
ATOM 595 N N . TRP A 1 79 ? -5.652 -3.386 -1.764 1.00 95.56 79 TRP A N 1
ATOM 596 C CA . TRP A 1 79 ? -4.628 -3.363 -2.802 1.00 95.56 79 TRP A CA 1
ATOM 597 C C . TRP A 1 79 ? -3.232 -3.428 -2.201 1.00 95.56 79 TRP A C 1
ATOM 599 O O . TRP A 1 79 ? -3.010 -2.998 -1.068 1.00 95.56 79 TRP A O 1
ATOM 609 N N . ILE A 1 80 ? -2.290 -3.931 -2.991 1.00 95.94 80 ILE A N 1
ATOM 610 C CA . ILE A 1 80 ? -0.865 -3.725 -2.774 1.00 95.94 80 ILE A CA 1
ATOM 611 C C . ILE A 1 80 ? -0.452 -2.505 -3.592 1.00 95.94 80 ILE A C 1
ATOM 613 O O . ILE A 1 80 ? -0.572 -2.522 -4.813 1.00 95.94 80 ILE A O 1
ATOM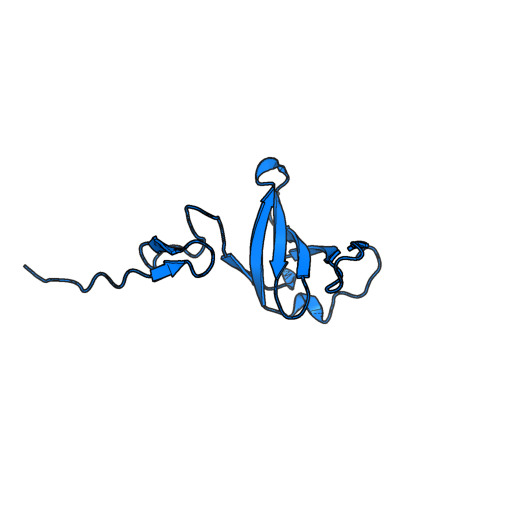 617 N N . ALA A 1 81 ? 0.005 -1.453 -2.923 1.00 96.56 81 ALA A N 1
ATOM 618 C CA . ALA A 1 81 ? 0.606 -0.285 -3.549 1.00 96.56 81 ALA A CA 1
ATOM 619 C C . ALA A 1 81 ? 2.122 -0.464 -3.587 1.00 96.56 81 ALA A C 1
ATOM 621 O O . ALA A 1 81 ? 2.754 -0.510 -2.531 1.00 96.56 81 ALA A O 1
ATOM 622 N N . SER A 1 82 ? 2.701 -0.552 -4.782 1.00 94.25 82 SER A N 1
ATOM 623 C CA . SER A 1 82 ? 4.131 -0.792 -4.979 1.00 94.25 82 SER A CA 1
ATOM 624 C C . SER A 1 82 ? 4.823 0.412 -5.617 1.00 94.25 82 SER A C 1
ATOM 626 O O . SER A 1 82 ? 4.430 0.884 -6.683 1.00 94.25 82 SER A O 1
ATOM 628 N N . ALA A 1 83 ? 5.863 0.893 -4.935 1.00 89.62 83 ALA A N 1
ATOM 629 C CA . ALA A 1 83 ? 6.865 1.839 -5.425 1.00 89.62 83 ALA A CA 1
ATOM 630 C C . ALA A 1 83 ? 8.241 1.392 -4.885 1.00 89.62 83 ALA A C 1
ATOM 632 O O . ALA A 1 83 ? 8.564 0.206 -4.941 1.00 89.62 83 ALA A O 1
ATOM 633 N N . PHE A 1 84 ? 9.042 2.291 -4.296 1.00 89.12 84 PHE A N 1
ATOM 634 C CA . PHE A 1 84 ? 10.267 1.889 -3.584 1.00 89.12 84 PHE A CA 1
ATOM 635 C C . PHE A 1 84 ? 9.975 0.956 -2.393 1.00 89.12 84 PHE A C 1
ATOM 637 O O . PHE A 1 84 ? 10.702 -0.006 -2.141 1.00 89.12 84 PHE A O 1
ATOM 644 N N . ASN A 1 85 ? 8.885 1.239 -1.678 1.00 93.56 85 ASN A N 1
ATOM 645 C CA . ASN A 1 85 ? 8.310 0.385 -0.644 1.00 93.56 85 ASN A CA 1
ATOM 646 C C . ASN A 1 85 ? 6.947 -0.135 -1.110 1.00 93.56 85 ASN A C 1
ATOM 648 O O . ASN A 1 85 ? 6.315 0.464 -1.982 1.00 93.56 85 ASN A O 1
ATOM 652 N N . SER A 1 86 ? 6.499 -1.241 -0.514 1.00 96.25 86 SER A N 1
ATOM 653 C CA . SER A 1 86 ? 5.179 -1.813 -0.783 1.00 96.25 86 SER A CA 1
ATOM 654 C C . SER A 1 86 ? 4.272 -1.703 0.436 1.00 96.25 86 SER A C 1
ATOM 656 O O . SER A 1 86 ? 4.718 -1.910 1.564 1.00 96.25 86 SER A O 1
ATOM 658 N N . TYR A 1 87 ? 3.001 -1.389 0.211 1.00 97.81 87 TYR A N 1
ATOM 659 C CA . TYR A 1 87 ? 2.022 -1.149 1.267 1.00 97.81 87 TYR A CA 1
ATOM 660 C C . TYR A 1 87 ? 0.714 -1.878 0.980 1.00 97.81 87 TYR A C 1
ATOM 662 O O . TYR A 1 87 ? 0.302 -1.994 -0.170 1.00 97.81 87 TYR A O 1
ATOM 670 N N . VAL A 1 88 ? 0.032 -2.317 2.03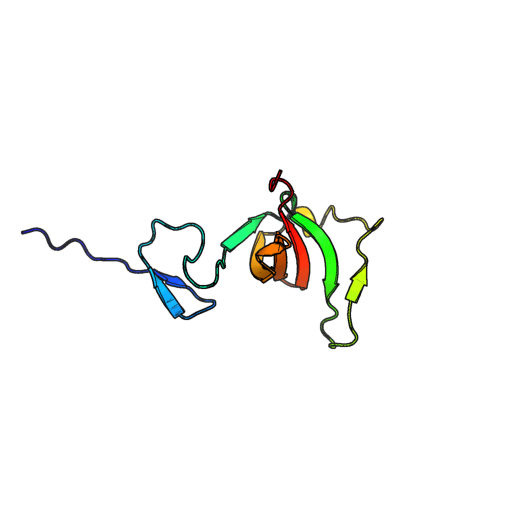3 1.00 97.38 88 VAL A N 1
ATOM 671 C CA . VAL A 1 88 ? -1.385 -2.681 1.974 1.00 97.38 88 VAL A CA 1
ATOM 672 C C . VAL A 1 88 ? -2.193 -1.395 2.096 1.00 97.38 88 VAL A C 1
ATOM 674 O O . VAL A 1 88 ? -2.002 -0.642 3.055 1.00 97.38 88 VAL A O 1
ATOM 677 N N . VAL A 1 89 ? -3.080 -1.140 1.136 1.00 97.12 89 VAL A N 1
ATOM 678 C CA . VAL A 1 89 ? -3.853 0.105 1.059 1.00 97.12 89 VAL A CA 1
ATOM 679 C C . VAL A 1 89 ? -5.317 -0.124 0.685 1.00 97.12 89 VAL A C 1
ATOM 681 O O . VAL A 1 89 ? -5.689 -1.172 0.145 1.00 97.12 89 VAL A O 1
ATOM 684 N N . ARG A 1 90 ? -6.132 0.906 0.908 1.00 96.19 90 ARG A N 1
ATOM 685 C CA . ARG A 1 90 ? -7.457 1.098 0.301 1.00 96.19 90 ARG A CA 1
ATOM 686 C C . ARG A 1 90 ? -7.497 2.413 -0.472 1.00 96.19 90 ARG A C 1
ATOM 688 O O . ARG A 1 90 ? -6.694 3.307 -0.226 1.00 96.19 90 ARG A O 1
ATOM 695 N N . LEU A 1 91 ? -8.427 2.538 -1.414 1.00 93.56 91 LEU A N 1
ATOM 696 C CA . LEU A 1 91 ? -8.708 3.815 -2.078 1.00 93.56 91 LEU A CA 1
ATOM 697 C C . LEU A 1 91 ? -9.616 4.657 -1.167 1.00 93.56 91 LEU A C 1
ATOM 699 O O . LEU A 1 91 ? -10.679 4.168 -0.783 1.00 93.56 91 LEU A O 1
ATOM 703 N N . LYS A 1 92 ? -9.230 5.906 -0.863 1.00 91.12 92 LYS A N 1
ATOM 704 C CA . LYS A 1 92 ? -9.976 6.814 0.037 1.00 91.12 92 LYS A CA 1
ATOM 705 C C . LYS A 1 92 ? -11.404 7.132 -0.451 1.00 91.12 92 LYS A C 1
ATOM 707 O O . LYS A 1 92 ? -12.276 7.358 0.376 1.00 91.12 92 LYS A O 1
ATOM 712 N N . ASP A 1 93 ? -11.662 7.045 -1.758 1.00 69.62 93 ASP A N 1
ATOM 713 C CA . ASP A 1 93 ? -12.955 7.391 -2.380 1.00 69.62 93 ASP A CA 1
ATOM 714 C C . ASP A 1 93 ? -13.786 6.162 -2.812 1.00 69.62 93 ASP A C 1
ATOM 716 O O . ASP A 1 93 ? -14.411 6.167 -3.870 1.00 69.62 93 ASP A O 1
ATOM 720 N N . SER A 1 94 ? -13.767 5.067 -2.044 1.00 53.19 94 SER A N 1
ATOM 721 C CA . SER A 1 94 ? -14.619 3.889 -2.331 1.00 53.19 94 SER A CA 1
ATOM 722 C C . SER A 1 94 ? -15.962 3.896 -1.583 1.00 53.19 94 SER A C 1
ATOM 724 O O . SER A 1 94 ? -16.559 2.831 -1.426 1.00 53.19 94 SER A O 1
ATOM 726 N N . ALA A 1 95 ? -16.407 5.060 -1.093 1.00 39.22 95 ALA A N 1
ATOM 727 C CA . ALA A 1 95 ? -17.690 5.253 -0.412 1.00 39.22 95 ALA A CA 1
ATOM 728 C C . ALA A 1 95 ? -18.699 5.966 -1.320 1.00 39.22 95 ALA A C 1
ATOM 730 O O . ALA A 1 95 ? -18.295 6.949 -1.981 1.00 39.22 95 ALA A O 1
#

Radius of gyration: 15.86 Å; Cα contacts (8 Å, |Δi|>4): 169; chains: 1; bounding box: 31×24×60 Å